Protein AF-A0AAW5JM90-F1 (afdb_monomer_lite)

Foldseek 3Di:
DQDPPVVVVVVLVVVLVVVVVVCVVVVHDPVVSVVVVVVSVVVVVVVNVCVRVDDDQPDPVPPPDPVPGDVCCVVCVVVVDDPPPPPVDDQPPCLVVDPDVVLSVLLVPDDPVLNVLCCCVVPVVDDLVNVCVVVVHDSVVSVVSVVVSVCSSVPD

Radius of gyration: 33.84 Å; chains: 1; bounding box: 68×37×86 Å

Sequence (156 aa):
MAINFGAEYRRFEKEMAKKHELYAQLGMSQEQIDALDEFDKEEFLSDNTYKRHVQSLGIDEDSENPEDLHPLFKKFGDVLSVELKVTFRDRYAWLDEISSPELTKKLLSLAPEDLELLDAYVFGEKTQVELAKKKGISQKNISKKLNRIRRFLAGD

Secondary structure (DSSP, 8-state):
----HHHHHHHHHHHHHHHHHHHHHTT--HHHHHHHHHHHHHHHHHHHHHHHH-------TT---TTSS-HHHHHHHHHH-------S--TTTHHHH---HHHHHHHHTS-HHHHHHHIIIIIS---HHHHHHHHTS-HHHHHHHHHHHHHHHHT-

Structure (mmCIF, N/CA/C/O backbone):
data_AF-A0AAW5JM90-F1
#
_entry.id   AF-A0AAW5JM90-F1
#
loop_
_atom_site.group_PDB
_atom_site.id
_atom_site.type_symbol
_atom_site.label_atom_id
_atom_site.label_alt_id
_atom_site.label_comp_id
_atom_site.label_asym_id
_atom_site.label_entity_id
_atom_site.label_seq_id
_atom_site.pdbx_PDB_ins_code
_atom_site.Cartn_x
_atom_site.Cartn_y
_atom_site.Cartn_z
_atom_site.occupancy
_atom_site.B_iso_or_equiv
_atom_site.auth_seq_id
_atom_site.auth_comp_id
_atom_site.auth_asym_id
_atom_site.auth_atom_id
_atom_site.pdbx_PDB_model_num
ATOM 1 N N . MET A 1 1 ? 13.996 -14.091 -13.201 1.00 56.00 1 MET A N 1
ATOM 2 C CA . MET A 1 1 ? 14.355 -14.624 -14.538 1.00 56.00 1 MET A CA 1
ATOM 3 C C . MET A 1 1 ? 15.568 -13.852 -15.047 1.00 56.00 1 MET A C 1
ATOM 5 O O . MET A 1 1 ? 15.579 -12.641 -14.885 1.00 56.00 1 MET A O 1
ATOM 9 N N . ALA A 1 2 ? 16.611 -14.507 -15.564 1.00 64.25 2 ALA A N 1
ATOM 10 C CA . ALA A 1 2 ? 17.810 -13.810 -16.045 1.00 64.25 2 ALA A CA 1
ATOM 11 C C . ALA A 1 2 ? 17.606 -13.310 -17.486 1.00 64.25 2 ALA A C 1
ATOM 13 O O . ALA A 1 2 ? 17.158 -14.067 -18.345 1.00 64.25 2 ALA A O 1
ATOM 14 N N . ILE A 1 3 ? 17.927 -12.043 -17.751 1.00 71.44 3 ILE A N 1
ATOM 15 C CA . ILE A 1 3 ? 17.760 -11.414 -19.070 1.00 71.44 3 ILE A CA 1
ATOM 16 C C . ILE A 1 3 ? 18.774 -11.989 -20.056 1.00 71.44 3 ILE A C 1
ATOM 18 O O . ILE A 1 3 ? 19.980 -12.012 -19.785 1.00 71.44 3 ILE A O 1
ATOM 22 N N . ASN A 1 4 ? 18.297 -12.401 -21.231 1.00 85.19 4 ASN A N 1
ATOM 23 C CA . ASN A 1 4 ? 19.166 -12.795 -22.333 1.00 85.19 4 ASN A CA 1
ATOM 24 C C . ASN A 1 4 ? 19.661 -11.550 -23.081 1.00 85.19 4 ASN A C 1
ATOM 26 O O . ASN A 1 4 ? 19.050 -11.107 -24.055 1.00 85.19 4 ASN A O 1
ATOM 30 N N . PHE A 1 5 ? 20.796 -11.016 -22.632 1.00 85.56 5 PHE A N 1
ATOM 31 C CA . PHE A 1 5 ? 21.400 -9.807 -23.195 1.00 85.56 5 PHE A CA 1
ATOM 32 C C . PHE A 1 5 ? 21.623 -9.901 -24.709 1.00 85.56 5 PHE A C 1
ATOM 34 O O . PHE A 1 5 ? 21.313 -8.965 -25.432 1.00 85.56 5 PHE A O 1
ATOM 41 N N . GLY A 1 6 ? 22.088 -11.045 -25.221 1.00 88.12 6 GLY A N 1
ATOM 42 C CA . GLY A 1 6 ? 22.329 -11.210 -26.659 1.00 88.12 6 GLY A CA 1
ATOM 43 C C . GLY A 1 6 ? 21.047 -11.227 -27.501 1.00 88.12 6 GLY A C 1
ATOM 44 O O . GLY A 1 6 ? 21.073 -10.908 -28.689 1.00 88.12 6 GLY A O 1
ATOM 45 N N . ALA A 1 7 ? 19.909 -11.611 -26.922 1.00 89.50 7 ALA A N 1
ATOM 46 C CA . ALA A 1 7 ? 18.616 -11.495 -27.591 1.00 89.50 7 ALA A CA 1
ATOM 47 C C . ALA A 1 7 ? 18.080 -10.056 -27.544 1.00 89.50 7 ALA A C 1
ATOM 49 O O . ALA A 1 7 ? 17.563 -9.585 -28.555 1.00 89.50 7 ALA A O 1
ATOM 50 N N . GLU A 1 8 ? 18.223 -9.359 -26.413 1.00 88.69 8 GLU A N 1
ATOM 51 C CA . GLU A 1 8 ? 17.808 -7.954 -26.283 1.00 88.69 8 GLU A CA 1
ATOM 52 C C . GLU A 1 8 ? 18.657 -7.025 -27.152 1.00 88.69 8 GLU A C 1
ATOM 54 O O . GLU A 1 8 ? 18.104 -6.188 -27.858 1.00 88.69 8 GLU A O 1
ATOM 59 N N . TYR A 1 9 ? 19.973 -7.237 -27.203 1.00 91.69 9 TYR A N 1
ATOM 60 C CA . TYR A 1 9 ? 20.882 -6.435 -28.022 1.00 91.69 9 TYR A CA 1
ATOM 61 C C . TYR A 1 9 ? 20.546 -6.533 -29.514 1.00 91.69 9 TYR A C 1
ATOM 63 O O . TYR A 1 9 ? 20.439 -5.522 -30.195 1.00 91.69 9 TYR A O 1
ATOM 71 N N . ARG A 1 10 ? 20.225 -7.736 -30.010 1.00 93.38 10 ARG A N 1
ATOM 72 C CA . ARG A 1 10 ? 19.762 -7.923 -31.398 1.00 93.38 10 ARG A CA 1
ATOM 73 C C . ARG A 1 10 ? 18.433 -7.231 -31.704 1.00 93.38 10 ARG A C 1
ATOM 75 O O . ARG A 1 10 ? 18.137 -6.970 -32.867 1.00 93.38 10 ARG A O 1
ATOM 82 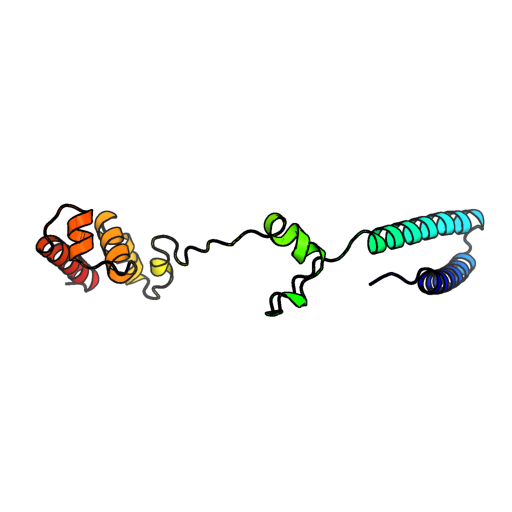N N . ARG A 1 11 ? 17.579 -7.009 -30.701 1.00 92.62 11 ARG A N 1
ATOM 83 C CA . ARG A 1 11 ? 16.346 -6.222 -30.871 1.00 92.62 11 ARG A CA 1
ATOM 84 C C . ARG A 1 11 ? 16.674 -4.734 -30.890 1.00 92.62 11 ARG A C 1
ATOM 86 O O . ARG A 1 11 ? 16.185 -4.043 -31.771 1.00 92.62 11 ARG A O 1
ATOM 93 N N . PHE A 1 12 ? 17.539 -4.291 -29.982 1.00 93.50 12 PHE A N 1
ATOM 94 C CA . PHE A 1 12 ? 18.036 -2.921 -29.923 1.00 93.50 12 PHE A CA 1
ATOM 95 C C . PHE A 1 12 ? 18.704 -2.495 -31.239 1.00 93.50 12 PHE A C 1
ATOM 97 O O . PHE A 1 12 ? 18.297 -1.497 -31.816 1.00 93.50 12 PHE A O 1
ATOM 104 N N . GLU A 1 13 ? 19.615 -3.300 -31.795 1.00 92.94 13 GLU A N 1
ATOM 105 C CA . GLU A 1 13 ? 20.264 -3.020 -33.089 1.00 92.94 13 GLU A CA 1
ATOM 106 C C . GLU A 1 13 ? 19.257 -2.820 -34.233 1.00 92.94 13 GLU A C 1
ATOM 108 O O . GLU A 1 13 ? 19.437 -1.951 -35.083 1.00 92.94 13 GLU A O 1
ATOM 113 N N . LYS A 1 14 ? 18.165 -3.597 -34.252 1.00 94.44 14 LYS A N 1
ATOM 114 C CA . LYS A 1 14 ? 17.103 -3.447 -35.260 1.00 94.44 14 LYS A CA 1
ATOM 115 C C . LYS A 1 14 ? 16.319 -2.151 -35.095 1.00 94.44 14 LYS A C 1
ATOM 117 O O . LYS A 1 14 ? 15.906 -1.575 -36.096 1.00 94.44 14 LYS A O 1
ATOM 122 N N . GLU A 1 15 ? 16.068 -1.725 -33.862 1.00 93.12 15 GLU A N 1
ATOM 123 C CA . GLU A 1 15 ? 15.406 -0.447 -33.589 1.00 93.12 15 GLU A CA 1
ATOM 124 C C . GLU A 1 15 ? 16.325 0.729 -33.946 1.00 93.12 15 GLU A C 1
ATOM 126 O O . GLU A 1 15 ? 15.874 1.662 -34.607 1.00 93.12 15 GLU A O 1
ATOM 131 N N . MET A 1 16 ? 17.621 0.641 -33.623 1.00 93.81 16 MET A N 1
ATOM 132 C CA . MET A 1 16 ? 18.615 1.650 -34.008 1.00 93.81 16 MET A CA 1
ATOM 133 C C . MET A 1 16 ? 18.727 1.799 -35.526 1.00 93.81 16 MET A C 1
ATOM 135 O O . MET A 1 16 ? 18.666 2.916 -36.029 1.00 93.81 16 MET A O 1
ATOM 139 N N . ALA A 1 17 ? 18.767 0.691 -36.274 1.00 93.00 17 ALA A N 1
ATOM 140 C CA . ALA A 1 17 ? 18.800 0.737 -37.737 1.00 93.00 17 ALA A CA 1
ATOM 141 C C . ALA A 1 17 ? 17.587 1.478 -38.335 1.00 93.00 17 ALA A C 1
ATOM 143 O O . ALA A 1 17 ? 17.740 2.292 -39.243 1.00 93.00 17 ALA A O 1
ATOM 144 N N . LYS A 1 18 ? 16.381 1.265 -37.788 1.00 94.50 18 LYS A N 1
ATOM 145 C CA . LYS A 1 18 ? 15.182 2.011 -38.213 1.00 94.50 18 LYS A CA 1
ATOM 146 C C . LYS A 1 18 ? 15.286 3.499 -37.877 1.00 94.50 18 LYS A C 1
ATOM 148 O O . LYS A 1 18 ? 14.889 4.332 -38.689 1.00 94.50 18 LYS A O 1
ATOM 153 N N . LYS A 1 19 ? 15.796 3.848 -36.689 1.00 92.62 19 LYS A N 1
ATOM 154 C CA . LYS A 1 19 ? 16.010 5.250 -36.293 1.00 92.62 19 LYS A CA 1
ATOM 155 C C . LYS A 1 19 ? 17.010 5.936 -37.227 1.00 92.62 19 LYS A C 1
ATOM 157 O O . LYS A 1 19 ? 16.741 7.047 -37.670 1.00 92.62 19 LYS A O 1
ATOM 162 N N . HIS A 1 20 ? 18.099 5.261 -37.601 1.00 92.12 20 HIS A N 1
ATOM 163 C CA . HIS A 1 20 ? 19.091 5.777 -38.555 1.00 92.12 20 HIS A CA 1
ATOM 164 C C . HIS A 1 20 ? 18.487 6.095 -39.914 1.00 92.12 20 HIS A C 1
ATOM 166 O O . HIS A 1 20 ? 18.731 7.172 -40.453 1.00 92.12 20 HIS A O 1
ATOM 172 N N . GLU A 1 21 ? 17.663 5.195 -40.454 1.00 92.44 21 GLU A N 1
ATOM 173 C CA . GLU A 1 21 ? 16.952 5.429 -41.714 1.00 92.44 21 GLU A CA 1
ATOM 174 C C . GLU A 1 21 ? 16.046 6.668 -41.631 1.00 92.44 21 GLU A C 1
ATOM 176 O O . GLU A 1 21 ? 16.008 7.470 -42.567 1.00 92.44 21 GLU A O 1
ATOM 181 N N . LEU A 1 22 ? 15.359 6.868 -40.502 1.00 92.81 22 LEU A N 1
ATOM 182 C CA . LEU A 1 22 ? 14.527 8.051 -40.265 1.00 92.81 22 LEU A CA 1
ATOM 183 C C . LEU A 1 22 ? 15.363 9.332 -40.139 1.00 92.81 22 LEU A C 1
ATOM 185 O O . LEU A 1 22 ? 15.025 10.342 -40.753 1.00 92.81 22 LEU A O 1
ATOM 189 N N . TYR A 1 23 ? 16.465 9.311 -39.390 1.00 91.81 23 TYR A N 1
ATOM 190 C CA . TYR A 1 23 ? 17.345 10.473 -39.226 1.00 91.81 23 TYR A CA 1
ATOM 191 C C . TYR A 1 23 ? 18.015 10.881 -40.540 1.00 91.81 23 TYR A C 1
ATOM 193 O O . TYR A 1 23 ? 18.093 12.073 -40.847 1.00 91.81 23 TYR A O 1
ATOM 201 N N . ALA A 1 24 ? 18.404 9.902 -41.360 1.00 89.81 24 ALA A N 1
ATOM 202 C CA . ALA A 1 24 ? 18.911 10.139 -42.705 1.00 89.81 24 ALA A CA 1
ATOM 203 C C . ALA A 1 24 ? 17.846 10.789 -43.608 1.00 89.81 24 ALA A C 1
ATOM 205 O O . ALA A 1 24 ? 18.149 11.743 -44.323 1.00 89.81 24 ALA A O 1
ATOM 206 N N . GLN A 1 25 ? 16.587 10.336 -43.543 1.00 93.75 25 GLN A N 1
ATOM 207 C CA . GLN A 1 25 ? 15.472 10.960 -44.275 1.00 93.75 25 GLN A CA 1
ATOM 208 C C . GLN A 1 25 ? 15.177 12.392 -43.806 1.00 93.75 25 GLN A C 1
ATOM 210 O O . GLN A 1 25 ? 14.791 13.235 -44.614 1.00 93.75 25 GLN A O 1
ATOM 215 N N . LEU A 1 26 ? 15.376 12.678 -42.518 1.00 93.25 26 LEU A N 1
ATOM 216 C CA . LEU A 1 26 ? 15.217 14.011 -41.931 1.00 93.25 26 LEU A CA 1
ATOM 217 C C . LEU A 1 26 ? 16.412 14.942 -42.203 1.00 93.25 26 LEU A C 1
ATOM 219 O O . LEU A 1 26 ? 16.365 16.110 -41.820 1.00 93.25 26 LEU A O 1
ATOM 223 N N . GLY A 1 27 ? 17.463 14.454 -42.872 1.00 91.62 27 GLY A N 1
ATOM 224 C CA . GLY A 1 27 ? 18.640 15.246 -43.225 1.00 91.62 27 GLY A CA 1
ATOM 225 C C . GLY A 1 27 ? 19.525 15.611 -42.032 1.00 91.62 27 GLY A C 1
ATOM 226 O O . GLY A 1 27 ? 20.214 16.629 -42.085 1.00 91.62 27 GLY A O 1
ATOM 227 N N . MET A 1 28 ? 19.499 14.814 -40.957 1.00 92.25 28 MET A N 1
ATOM 228 C CA . MET A 1 28 ? 20.413 14.990 -39.824 1.00 92.25 28 MET A CA 1
ATOM 229 C C . MET A 1 28 ? 21.864 14.739 -40.246 1.00 92.25 28 MET A C 1
ATOM 231 O O . MET A 1 28 ? 22.140 13.904 -41.110 1.00 92.25 28 MET A O 1
ATOM 235 N N . SER A 1 29 ? 22.803 15.464 -39.634 1.00 92.94 29 SER A N 1
ATOM 236 C CA . SER A 1 29 ? 24.228 15.225 -39.867 1.00 92.94 29 SER A CA 1
ATOM 237 C C . SER A 1 29 ? 24.685 13.935 -39.183 1.00 92.94 29 SER A C 1
ATOM 239 O O . SER A 1 29 ? 24.100 13.500 -38.191 1.00 92.94 29 SER A O 1
ATOM 241 N N . GLN A 1 30 ? 25.773 13.342 -39.680 1.00 88.94 30 GLN A N 1
ATOM 242 C CA . GLN A 1 30 ? 26.336 12.131 -39.078 1.00 88.94 30 GLN A CA 1
ATOM 243 C C . GLN A 1 30 ? 26.719 12.348 -37.607 1.00 88.94 30 GLN A C 1
ATOM 245 O O . GLN A 1 30 ? 26.445 11.495 -36.779 1.00 88.94 30 GLN A O 1
ATOM 250 N N . GLU A 1 31 ? 27.248 13.526 -37.261 1.00 91.81 31 GLU A N 1
ATOM 251 C CA . GLU A 1 31 ? 27.598 13.877 -35.877 1.00 91.81 31 GLU A CA 1
ATOM 252 C C . GLU A 1 31 ? 26.378 13.884 -34.942 1.00 91.81 31 GLU A C 1
ATOM 254 O O . GLU A 1 31 ? 26.483 13.504 -33.779 1.00 91.81 31 GLU A O 1
ATOM 259 N N . GLN A 1 32 ? 25.208 14.300 -35.441 1.00 91.12 32 GLN A N 1
ATOM 260 C CA . GLN A 1 32 ? 23.964 14.271 -34.667 1.00 91.12 32 GLN A CA 1
ATOM 261 C C . GLN A 1 32 ? 23.451 12.842 -34.478 1.00 91.12 32 GLN A C 1
ATOM 263 O O . GLN A 1 32 ? 22.945 12.517 -33.408 1.00 91.12 32 GLN A O 1
ATOM 268 N N . ILE A 1 33 ? 23.589 11.999 -35.504 1.00 90.88 33 ILE A N 1
ATOM 269 C CA . ILE A 1 33 ? 23.206 10.584 -35.445 1.00 90.88 33 ILE A CA 1
ATOM 270 C C . ILE A 1 33 ? 24.120 9.836 -34.469 1.00 90.88 33 ILE A C 1
ATOM 272 O O . ILE A 1 33 ? 23.621 9.154 -33.581 1.00 90.88 33 ILE A O 1
ATOM 276 N N . ASP A 1 34 ? 25.435 10.041 -34.556 1.00 91.75 34 ASP A N 1
ATOM 277 C CA . ASP A 1 34 ? 26.416 9.405 -33.672 1.00 91.75 34 ASP A CA 1
ATOM 278 C C . ASP A 1 34 ? 26.199 9.808 -32.198 1.00 91.75 34 ASP A C 1
ATOM 280 O O . ASP A 1 34 ? 26.279 8.967 -31.302 1.00 91.75 34 ASP A O 1
ATOM 284 N N . ALA A 1 35 ? 25.862 11.078 -31.935 1.00 93.31 35 ALA A N 1
ATOM 285 C CA . ALA A 1 35 ? 25.547 11.549 -30.584 1.00 93.31 35 ALA A CA 1
ATOM 286 C C . ALA A 1 35 ? 24.261 10.918 -30.014 1.00 93.31 35 ALA A C 1
ATOM 288 O O . ALA A 1 35 ? 24.191 10.618 -28.821 1.00 93.31 35 ALA A O 1
ATOM 289 N N . LEU A 1 36 ? 23.240 10.701 -30.852 1.00 93.25 36 LEU A N 1
ATOM 290 C CA . LEU A 1 36 ? 22.012 10.008 -30.447 1.00 93.25 36 LEU A CA 1
ATOM 291 C C . LEU A 1 36 ? 22.252 8.514 -30.214 1.00 93.25 36 LEU A C 1
ATOM 293 O O . LEU A 1 36 ? 21.668 7.944 -29.296 1.00 93.25 36 LEU A O 1
ATOM 297 N N . ASP A 1 37 ? 23.137 7.897 -30.993 1.00 92.56 37 ASP A N 1
ATOM 298 C CA . ASP A 1 37 ? 23.508 6.492 -30.831 1.00 92.56 37 ASP A CA 1
ATOM 299 C C . ASP A 1 37 ? 24.222 6.221 -29.518 1.00 92.56 37 ASP A C 1
ATOM 301 O O . ASP A 1 37 ? 23.957 5.211 -28.859 1.00 92.56 37 ASP A O 1
ATOM 305 N N . GLU A 1 38 ? 25.138 7.111 -29.138 1.00 95.12 38 GLU A N 1
ATOM 306 C CA . GLU A 1 38 ? 25.823 7.032 -27.854 1.00 95.12 38 GLU A CA 1
ATOM 307 C C . GLU A 1 38 ? 24.814 7.122 -26.705 1.00 95.12 38 GLU A C 1
ATOM 309 O O . GLU A 1 38 ? 24.796 6.246 -25.838 1.00 95.12 38 GLU A O 1
ATOM 314 N N . PHE A 1 39 ? 23.903 8.096 -26.767 1.00 95.19 39 PHE A N 1
ATOM 315 C CA . PHE A 1 39 ? 22.840 8.267 -25.780 1.00 95.19 39 PHE A CA 1
ATOM 316 C C . PHE A 1 39 ? 21.909 7.043 -25.682 1.00 95.19 39 PHE A C 1
ATOM 318 O O . PHE A 1 39 ? 21.723 6.490 -24.597 1.00 95.19 39 PHE A O 1
ATOM 325 N N . ASP A 1 40 ? 21.365 6.568 -26.809 1.00 94.25 40 ASP A N 1
ATOM 326 C CA . ASP A 1 40 ? 20.466 5.404 -26.856 1.00 94.25 40 ASP A CA 1
ATOM 327 C C . ASP A 1 40 ? 21.161 4.135 -26.313 1.00 94.25 40 ASP A C 1
ATOM 329 O O . ASP A 1 40 ? 20.542 3.282 -25.666 1.00 94.25 40 ASP A O 1
ATOM 333 N N . LYS A 1 41 ? 22.472 3.992 -26.552 1.00 93.81 41 LYS A N 1
ATOM 334 C CA . LYS A 1 41 ? 23.267 2.867 -26.046 1.00 93.81 41 LYS A CA 1
ATOM 335 C C . LYS A 1 41 ? 23.492 2.951 -24.537 1.00 93.81 41 LYS A C 1
ATOM 337 O O . LYS A 1 41 ? 23.432 1.914 -23.869 1.00 93.81 41 LYS A O 1
ATOM 342 N N . GLU A 1 42 ? 23.759 4.138 -23.998 1.00 95.62 42 GLU A N 1
ATOM 343 C CA . GLU A 1 42 ? 23.871 4.351 -22.552 1.00 95.62 42 GLU A CA 1
ATOM 344 C C . GLU A 1 42 ? 22.559 4.018 -21.837 1.00 95.62 42 GLU A C 1
ATOM 346 O O . GLU A 1 42 ? 22.570 3.266 -20.856 1.00 95.62 42 GLU A O 1
ATOM 351 N N . GLU A 1 43 ? 21.429 4.491 -22.367 1.00 94.88 43 GLU A N 1
ATOM 352 C CA . GLU A 1 43 ? 20.098 4.183 -21.838 1.00 94.88 43 GLU A CA 1
ATOM 353 C C . GLU A 1 43 ? 19.838 2.669 -21.852 1.00 94.88 43 GLU A C 1
ATOM 355 O O . GLU A 1 43 ? 19.507 2.081 -20.820 1.00 94.88 43 GLU A O 1
ATOM 360 N N . PHE A 1 44 ? 20.106 1.995 -22.975 1.00 93.25 44 PHE A N 1
ATOM 361 C CA . PHE A 1 44 ? 19.948 0.543 -23.085 1.00 93.25 44 PHE A CA 1
ATOM 362 C C . PHE A 1 44 ? 20.789 -0.234 -22.057 1.00 93.25 44 PHE A C 1
ATOM 364 O O . PHE A 1 44 ? 20.326 -1.230 -21.484 1.00 93.25 44 PHE A O 1
ATOM 371 N N . LEU A 1 45 ? 22.038 0.177 -21.824 1.00 91.81 45 LEU A N 1
ATOM 372 C CA . LEU A 1 45 ? 22.913 -0.458 -20.834 1.00 91.81 45 LEU A CA 1
ATOM 373 C C . LEU A 1 45 ? 22.428 -0.206 -19.404 1.00 91.81 45 LEU A C 1
ATOM 375 O O . LEU A 1 45 ? 22.444 -1.134 -18.585 1.00 91.81 45 LEU A O 1
ATOM 379 N N . SER A 1 46 ? 21.976 1.014 -19.115 1.00 91.88 46 SER A N 1
ATOM 380 C CA . SER A 1 46 ? 21.390 1.389 -17.828 1.00 91.88 46 SER A CA 1
ATOM 381 C C . SER A 1 46 ? 20.148 0.548 -17.528 1.00 91.88 46 SER A C 1
ATOM 383 O O . SER A 1 46 ? 20.095 -0.128 -16.499 1.00 91.88 46 SER A O 1
ATOM 385 N N . ASP A 1 47 ? 19.215 0.455 -18.473 1.00 89.12 47 ASP A N 1
ATOM 386 C CA . ASP A 1 47 ? 17.989 -0.334 -18.345 1.00 89.12 47 ASP A CA 1
ATOM 387 C C . ASP A 1 47 ? 18.268 -1.819 -18.126 1.00 89.12 47 ASP A C 1
ATOM 389 O O . ASP A 1 47 ? 17.658 -2.470 -17.275 1.00 89.12 47 ASP A O 1
ATOM 393 N N . ASN A 1 48 ? 19.217 -2.389 -18.870 1.00 87.62 48 ASN A N 1
ATOM 394 C CA . ASN A 1 48 ? 19.609 -3.784 -18.676 1.00 87.62 48 ASN A CA 1
ATOM 395 C C . ASN A 1 48 ? 20.246 -4.022 -17.306 1.00 87.62 48 ASN A C 1
ATOM 397 O 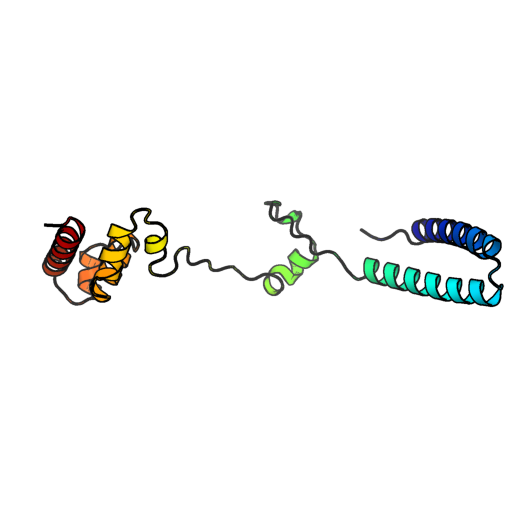O . ASN A 1 48 ? 20.019 -5.069 -16.691 1.00 87.62 48 ASN A O 1
ATOM 401 N N . THR A 1 49 ? 21.040 -3.066 -16.826 1.00 88.62 49 THR A N 1
ATOM 402 C CA . THR A 1 49 ? 21.636 -3.108 -15.488 1.00 88.62 49 THR A CA 1
ATOM 403 C C . THR A 1 49 ? 20.540 -3.046 -14.431 1.00 88.62 49 THR A C 1
ATOM 405 O O . THR A 1 49 ? 20.485 -3.911 -13.556 1.00 88.62 49 THR A O 1
ATOM 408 N N . TYR A 1 50 ? 19.603 -2.107 -14.566 1.00 88.12 50 TYR A N 1
ATOM 409 C CA . TYR A 1 50 ? 18.443 -1.980 -13.694 1.00 88.12 50 TYR A CA 1
ATOM 410 C C . TYR A 1 50 ? 17.643 -3.282 -13.641 1.00 88.12 50 TYR A C 1
ATOM 412 O O . TYR A 1 50 ? 17.500 -3.868 -12.575 1.00 88.12 50 TYR A O 1
ATOM 420 N N . LYS A 1 51 ? 17.213 -3.822 -14.785 1.00 83.12 51 LYS A N 1
ATOM 421 C CA . LYS A 1 51 ? 16.427 -5.065 -14.834 1.00 83.12 51 LYS A CA 1
ATOM 422 C C . LYS A 1 51 ? 17.194 -6.291 -14.300 1.00 83.12 51 LYS A C 1
ATOM 424 O O . LYS A 1 51 ? 16.573 -7.254 -13.854 1.00 83.12 51 LYS A O 1
ATOM 429 N N . ARG A 1 52 ? 18.535 -6.306 -14.358 1.00 82.25 52 ARG A N 1
ATOM 430 C CA . ARG A 1 52 ? 19.360 -7.380 -13.765 1.00 82.25 52 ARG A CA 1
ATOM 431 C C . ARG A 1 52 ? 19.412 -7.308 -12.245 1.00 82.25 52 ARG A C 1
ATOM 433 O O . ARG A 1 52 ? 19.420 -8.354 -11.598 1.00 82.25 52 ARG A O 1
ATOM 440 N N . HIS A 1 53 ? 19.503 -6.101 -11.697 1.00 81.94 53 HIS A N 1
ATOM 441 C CA . HIS A 1 53 ? 19.705 -5.886 -10.265 1.00 81.94 53 HIS A CA 1
ATOM 442 C C . HIS A 1 53 ? 18.406 -5.661 -9.494 1.00 81.94 53 HIS A C 1
ATOM 444 O O . HIS A 1 53 ? 18.357 -5.934 -8.296 1.00 81.94 53 HIS A O 1
ATOM 450 N N . VAL A 1 54 ? 17.351 -5.213 -10.167 1.00 81.75 54 VAL A N 1
ATOM 451 C CA . VAL A 1 54 ? 16.045 -4.965 -9.569 1.00 81.75 54 VAL A CA 1
ATOM 452 C C . VAL A 1 54 ? 15.138 -6.151 -9.840 1.00 81.75 54 VAL A C 1
ATOM 454 O O . VAL A 1 54 ? 14.780 -6.451 -10.978 1.00 81.75 54 VAL A O 1
ATOM 457 N N . GLN A 1 55 ? 14.764 -6.839 -8.767 1.00 71.81 55 GLN A N 1
ATOM 458 C CA . GLN A 1 55 ? 13.759 -7.892 -8.804 1.00 71.81 55 GLN A CA 1
ATOM 459 C C . GLN A 1 55 ?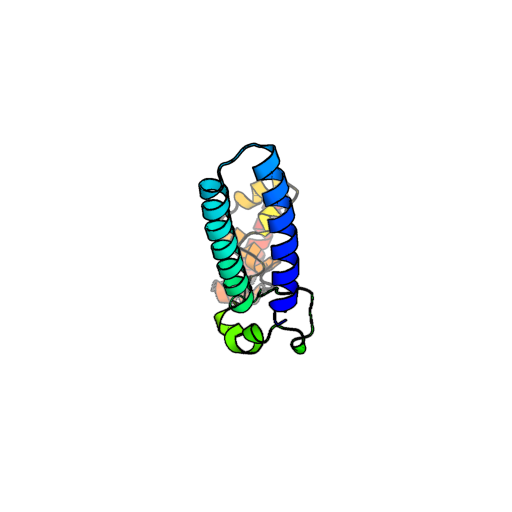 12.441 -7.316 -8.302 1.00 71.81 55 GLN A C 1
ATOM 461 O O . GLN A 1 55 ? 12.392 -6.741 -7.214 1.00 71.81 55 GLN A O 1
ATOM 466 N N . SER A 1 56 ? 11.383 -7.456 -9.103 1.00 71.31 56 SER A N 1
ATOM 467 C CA . SER A 1 56 ? 10.040 -7.089 -8.661 1.00 71.31 56 SER A CA 1
ATOM 468 C C . SER A 1 56 ? 9.653 -7.969 -7.477 1.00 71.31 56 SER A C 1
ATOM 470 O O . SER A 1 56 ? 9.728 -9.195 -7.557 1.00 71.31 56 SER A O 1
ATOM 472 N N . LEU A 1 57 ? 9.229 -7.335 -6.390 1.00 69.19 57 LEU A N 1
ATOM 473 C CA . LEU A 1 57 ? 8.682 -7.993 -5.210 1.00 69.19 57 LEU A CA 1
ATOM 474 C C . LEU A 1 57 ? 7.184 -8.265 -5.385 1.00 69.19 57 LEU A C 1
ATOM 476 O O . LEU A 1 57 ? 6.469 -8.146 -4.405 1.00 69.19 57 LEU A O 1
ATOM 480 N N . GLY A 1 58 ? 6.699 -8.557 -6.601 1.00 63.09 58 GLY A N 1
ATOM 481 C CA . GLY A 1 58 ? 5.280 -8.823 -6.858 1.00 63.09 58 GLY A CA 1
ATOM 482 C C . GLY A 1 58 ? 4.724 -9.781 -5.808 1.00 63.09 58 GLY A C 1
ATOM 483 O O . GLY A 1 58 ? 5.063 -10.963 -5.809 1.00 63.09 58 GLY A O 1
ATOM 484 N N . ILE A 1 59 ? 3.973 -9.229 -4.856 1.00 58.78 59 ILE A N 1
ATOM 485 C CA . ILE A 1 59 ? 3.265 -9.993 -3.843 1.00 58.78 59 ILE A CA 1
ATOM 486 C C . ILE A 1 59 ? 1.986 -10.378 -4.559 1.00 58.78 59 ILE A C 1
ATOM 488 O O . ILE A 1 59 ? 1.098 -9.542 -4.704 1.00 58.78 59 ILE A O 1
ATOM 492 N N . ASP A 1 60 ? 1.919 -11.593 -5.092 1.00 58.00 60 ASP A N 1
ATOM 493 C CA . ASP A 1 60 ? 0.620 -12.147 -5.450 1.00 58.00 60 ASP A CA 1
ATOM 494 C C . ASP A 1 60 ? -0.125 -12.344 -4.125 1.00 58.00 60 ASP A C 1
ATOM 496 O O . ASP A 1 60 ? 0.127 -13.307 -3.401 1.00 58.00 60 ASP A O 1
ATOM 500 N N . GLU A 1 61 ? -0.984 -11.382 -3.768 1.00 54.69 61 GLU A N 1
ATOM 501 C CA . GLU A 1 61 ? -1.809 -11.421 -2.549 1.00 54.69 61 GLU A CA 1
ATOM 502 C C . GLU A 1 61 ? -2.680 -12.692 -2.491 1.00 54.69 61 GLU A C 1
ATOM 504 O O . GLU A 1 61 ? -3.030 -13.144 -1.404 1.00 54.69 61 GLU A O 1
ATOM 509 N N . ASP A 1 62 ? -2.943 -13.315 -3.646 1.00 52.97 62 ASP A N 1
ATOM 510 C CA . ASP A 1 62 ? -3.743 -14.535 -3.805 1.00 52.97 62 ASP A CA 1
ATOM 511 C C . ASP A 1 62 ? -2.927 -15.847 -3.758 1.00 52.97 62 ASP A C 1
ATOM 513 O O . ASP A 1 62 ? -3.489 -16.940 -3.869 1.00 52.97 62 ASP A O 1
ATOM 517 N N . SER A 1 63 ? -1.599 -15.786 -3.609 1.00 56.69 63 SER A N 1
ATOM 518 C CA . SER A 1 63 ? -0.769 -16.991 -3.503 1.00 56.69 63 SER A CA 1
ATOM 519 C C . SER A 1 63 ? -0.766 -17.518 -2.065 1.00 56.69 63 SER A C 1
ATOM 521 O O . SER A 1 63 ? 0.149 -17.244 -1.289 1.00 56.69 63 SER A O 1
ATOM 523 N N . GLU A 1 64 ? -1.758 -18.340 -1.711 1.00 56.47 64 GLU A N 1
ATOM 524 C CA . GLU A 1 64 ? -1.833 -19.035 -0.409 1.00 56.47 64 GLU A CA 1
ATOM 525 C C . GLU A 1 64 ? -0.633 -19.969 -0.138 1.00 56.47 64 GLU A C 1
ATOM 527 O O . GLU A 1 64 ? -0.428 -20.415 0.994 1.00 56.47 64 GLU A O 1
ATOM 532 N N . ASN A 1 65 ? 0.180 -20.272 -1.157 1.00 58.75 65 ASN A N 1
ATOM 533 C CA . ASN A 1 65 ? 1.337 -21.146 -1.036 1.00 58.75 65 ASN A CA 1
ATOM 534 C C . ASN A 1 65 ? 2.639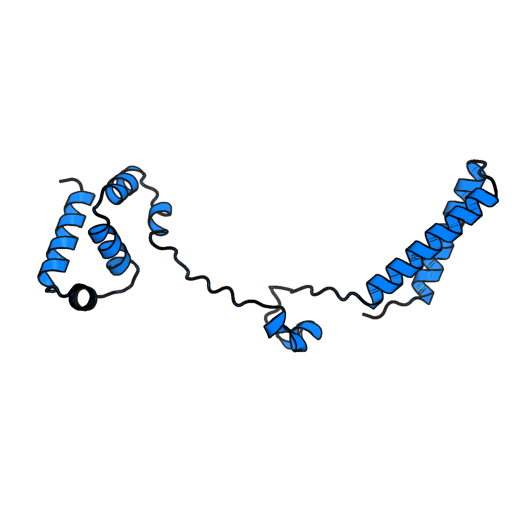 -20.357 -0.757 1.00 58.75 65 ASN A C 1
ATOM 536 O O . ASN A 1 65 ? 3.146 -19.654 -1.636 1.00 58.75 65 ASN A O 1
ATOM 540 N N . PRO A 1 66 ? 3.261 -20.511 0.428 1.00 59.78 66 PRO A N 1
ATOM 541 C CA . PRO A 1 66 ? 4.505 -19.822 0.771 1.00 59.78 66 PRO A CA 1
ATOM 542 C C . PRO A 1 66 ? 5.717 -20.287 -0.057 1.00 59.78 66 PRO A C 1
ATOM 544 O O . PRO A 1 66 ? 6.763 -19.630 -0.048 1.00 59.78 66 PRO A O 1
ATOM 547 N N . GLU A 1 67 ? 5.618 -21.410 -0.780 1.00 60.38 67 GLU A N 1
ATOM 548 C CA . GLU A 1 67 ? 6.677 -21.855 -1.689 1.00 60.38 67 GLU A CA 1
ATOM 549 C C . GLU A 1 67 ? 6.782 -21.012 -2.964 1.00 60.38 67 GLU A C 1
ATOM 551 O O . GLU A 1 67 ? 7.892 -20.895 -3.494 1.00 60.38 67 GLU A O 1
ATOM 556 N N . ASP A 1 68 ? 5.696 -20.361 -3.377 1.00 65.31 68 ASP A N 1
ATOM 557 C CA . ASP A 1 68 ? 5.636 -19.522 -4.579 1.00 65.31 68 ASP A CA 1
ATOM 558 C C . ASP A 1 68 ? 6.108 -18.080 -4.314 1.00 65.31 68 ASP A C 1
ATOM 560 O O . ASP A 1 68 ? 6.385 -17.315 -5.241 1.00 65.31 68 ASP A O 1
ATOM 564 N N . LEU A 1 69 ? 6.318 -17.722 -3.040 1.00 64.38 69 LEU A N 1
ATOM 565 C CA . LEU A 1 69 ? 6.879 -16.432 -2.653 1.00 64.38 69 LEU A CA 1
ATOM 566 C C . LEU A 1 69 ? 8.303 -16.255 -3.189 1.00 64.38 69 LEU A C 1
ATOM 568 O O . LEU A 1 69 ? 9.171 -17.133 -3.086 1.00 64.38 69 LEU A O 1
ATOM 572 N N . HIS A 1 70 ? 8.567 -15.050 -3.693 1.00 73.44 70 HIS A N 1
ATOM 573 C CA . HIS A 1 70 ? 9.868 -14.664 -4.216 1.00 73.44 70 HIS A CA 1
ATOM 574 C C . HIS A 1 70 ? 10.995 -14.948 -3.191 1.00 73.44 70 HIS A C 1
ATOM 576 O O . HIS A 1 70 ? 10.827 -14.671 -1.999 1.00 73.44 70 HIS A O 1
ATOM 582 N N . PRO A 1 71 ? 12.184 -15.440 -3.601 1.00 77.00 71 PRO A N 1
ATOM 583 C CA . PRO A 1 71 ? 13.263 -15.809 -2.674 1.00 77.00 71 PRO A CA 1
ATOM 584 C C . PRO A 1 71 ? 13.704 -14.689 -1.719 1.00 77.00 71 PRO A C 1
ATOM 586 O O . PRO A 1 71 ? 14.197 -14.971 -0.627 1.00 77.00 71 PRO A O 1
ATOM 589 N N . LEU A 1 72 ? 13.529 -13.424 -2.121 1.00 78.12 72 LEU A N 1
ATOM 590 C CA . LEU A 1 72 ? 13.759 -12.268 -1.247 1.00 78.12 72 LEU A CA 1
ATOM 591 C C . LEU A 1 72 ? 12.754 -12.207 -0.089 1.00 78.12 72 LEU A C 1
ATOM 593 O O . LEU A 1 72 ? 13.183 -11.963 1.033 1.00 78.12 72 LEU A O 1
ATOM 597 N N . PHE A 1 73 ? 11.469 -12.502 -0.317 1.00 75.00 73 PHE A N 1
ATOM 598 C CA . PHE A 1 73 ? 10.478 -12.602 0.761 1.00 75.00 73 PHE A CA 1
ATOM 599 C C . PHE A 1 73 ? 10.794 -13.747 1.716 1.00 75.00 73 PHE A C 1
ATOM 601 O O . PHE A 1 73 ? 10.711 -13.568 2.923 1.00 75.00 73 PHE A O 1
ATOM 608 N N . LYS A 1 74 ? 11.263 -14.894 1.214 1.00 77.12 74 LYS A N 1
ATOM 609 C CA . LYS A 1 74 ? 11.668 -16.006 2.093 1.00 77.12 74 LYS A CA 1
ATOM 610 C C . LYS A 1 74 ? 12.822 -15.641 3.038 1.00 77.12 74 LYS A C 1
ATOM 612 O O . LYS A 1 74 ? 12.924 -16.214 4.115 1.00 77.12 74 LYS A O 1
ATOM 617 N N . LYS A 1 75 ? 13.710 -14.720 2.641 1.00 83.56 75 LYS A N 1
ATOM 618 C CA . LYS A 1 75 ? 14.877 -14.307 3.447 1.00 83.56 75 LYS A CA 1
ATOM 619 C C . LYS A 1 75 ? 14.642 -13.060 4.292 1.00 83.56 75 LYS A C 1
ATOM 621 O O . LYS A 1 75 ? 15.206 -12.956 5.374 1.00 83.56 75 LYS A O 1
ATOM 626 N N . PHE A 1 76 ? 13.878 -12.106 3.772 1.00 84.06 76 PHE A N 1
ATOM 627 C CA . PHE A 1 76 ? 13.710 -10.774 4.354 1.00 84.06 76 PHE A CA 1
ATOM 628 C C . PHE A 1 76 ? 12.244 -10.430 4.621 1.00 84.06 76 PHE A C 1
ATOM 630 O O . PHE A 1 76 ? 11.942 -9.270 4.877 1.00 84.06 76 PHE A O 1
ATOM 637 N N . GLY A 1 77 ? 11.336 -11.407 4.566 1.00 79.38 77 GLY A N 1
ATOM 638 C CA . GLY A 1 77 ? 9.898 -11.207 4.751 1.00 79.38 77 GLY A CA 1
ATOM 639 C C . GLY A 1 77 ? 9.577 -10.461 6.038 1.00 79.38 77 GLY A C 1
ATOM 640 O O . GLY A 1 77 ? 8.871 -9.465 5.984 1.00 79.38 77 GLY A O 1
ATOM 641 N N . ASP A 1 78 ? 10.190 -10.835 7.159 1.00 80.75 78 ASP A N 1
ATOM 642 C CA . ASP A 1 78 ? 9.968 -10.176 8.455 1.00 80.75 78 ASP A CA 1
ATOM 643 C C . ASP A 1 78 ? 10.390 -8.695 8.474 1.00 80.75 78 ASP A C 1
ATOM 645 O O . ASP A 1 78 ? 9.848 -7.903 9.237 1.00 80.75 78 ASP A O 1
ATOM 649 N N . VAL A 1 79 ? 11.371 -8.310 7.650 1.00 85.31 79 VAL A N 1
ATOM 650 C CA . VAL A 1 79 ? 11.860 -6.921 7.544 1.00 85.31 79 VAL A CA 1
ATOM 651 C C . VAL A 1 79 ? 11.058 -6.129 6.508 1.00 85.31 79 VAL A C 1
ATOM 653 O O . VAL A 1 79 ? 10.878 -4.923 6.652 1.00 85.31 79 VAL A O 1
ATOM 656 N N . LEU A 1 80 ? 10.610 -6.799 5.445 1.00 77.62 80 LEU A N 1
ATOM 657 C CA . LEU A 1 80 ? 9.882 -6.206 4.322 1.00 77.62 80 LEU A CA 1
ATOM 658 C C . LEU A 1 80 ? 8.361 -6.201 4.521 1.00 77.62 80 LEU A C 1
ATOM 660 O O . LEU A 1 80 ? 7.658 -5.569 3.736 1.00 77.62 80 LEU A O 1
ATOM 664 N N . SER A 1 81 ? 7.850 -6.898 5.535 1.00 74.75 81 SER A N 1
ATOM 665 C CA . SER A 1 81 ? 6.431 -6.942 5.880 1.00 74.75 81 SER A CA 1
ATOM 666 C C . SER A 1 81 ? 6.182 -6.311 7.243 1.00 74.75 81 SER A C 1
ATOM 668 O O . SER A 1 81 ? 7.030 -6.315 8.135 1.00 74.75 81 SER A O 1
ATOM 670 N N . VAL A 1 82 ? 4.988 -5.752 7.399 1.00 76.75 82 VAL A N 1
ATOM 671 C CA . VAL A 1 82 ? 4.463 -5.331 8.691 1.00 76.75 82 VAL A CA 1
ATOM 672 C C . VAL A 1 82 ? 3.135 -6.036 8.891 1.00 76.75 82 VAL A C 1
ATOM 674 O O . VAL A 1 82 ? 2.279 -6.030 8.007 1.00 76.75 82 VAL A O 1
ATOM 677 N N . GLU A 1 83 ? 2.960 -6.661 10.051 1.00 71.56 83 GLU A N 1
ATOM 678 C CA . GLU A 1 83 ? 1.661 -7.199 10.427 1.00 71.56 83 GLU A CA 1
ATOM 679 C C . GLU A 1 83 ? 0.697 -6.025 10.611 1.00 71.56 83 GLU A C 1
ATOM 681 O O . GLU A 1 83 ? 0.839 -5.214 11.535 1.00 71.56 83 GLU A O 1
ATOM 686 N N . LEU A 1 84 ? -0.290 -5.923 9.722 1.00 67.88 84 LEU A N 1
ATOM 687 C CA . LEU A 1 84 ? -1.375 -4.978 9.897 1.00 67.88 84 LEU A CA 1
ATOM 688 C C . LEU A 1 84 ? -2.233 -5.471 11.064 1.00 67.88 84 LEU A C 1
ATOM 690 O O . LEU A 1 84 ? -3.131 -6.294 10.903 1.00 67.88 84 LEU A O 1
ATOM 694 N N . LYS A 1 85 ? -1.958 -4.952 12.262 1.00 62.78 85 LYS A N 1
ATOM 695 C CA . LYS A 1 85 ? -2.830 -5.123 13.426 1.00 62.78 85 LYS A CA 1
ATOM 696 C C . LYS A 1 85 ? -4.073 -4.273 13.226 1.00 62.78 85 LYS A C 1
ATOM 698 O O . LYS A 1 85 ? -4.235 -3.232 13.858 1.00 62.78 85 LYS A O 1
ATOM 703 N N . VAL A 1 86 ? -4.948 -4.714 12.326 1.00 56.31 86 VAL A N 1
ATOM 704 C CA . VAL A 1 86 ? -6.307 -4.199 12.254 1.00 56.31 86 VAL A CA 1
ATOM 705 C C . VAL A 1 86 ? -6.979 -4.654 13.541 1.00 56.31 86 VAL A C 1
ATOM 707 O O . VAL A 1 86 ? -7.469 -5.775 13.662 1.00 56.31 86 VAL A O 1
ATOM 710 N N . THR A 1 87 ? -6.993 -3.792 14.553 1.00 58.41 87 THR A N 1
ATOM 711 C CA . THR A 1 87 ? -8.075 -3.862 15.524 1.00 58.41 87 THR A CA 1
ATOM 712 C C . THR A 1 87 ? -9.320 -3.610 14.694 1.00 58.41 87 THR A C 1
ATOM 714 O O . THR A 1 87 ? -9.529 -2.479 14.273 1.00 58.41 87 THR A O 1
ATOM 717 N N . PHE A 1 88 ? -10.087 -4.661 14.383 1.00 55.09 88 PHE A N 1
ATOM 718 C CA . PHE A 1 88 ? -11.251 -4.669 13.475 1.00 55.09 88 PHE A CA 1
ATOM 719 C C . PHE A 1 88 ? -12.343 -3.642 13.800 1.00 55.09 88 PHE A C 1
ATOM 721 O O . PHE A 1 88 ? -13.411 -3.639 13.195 1.00 55.09 88 PHE A O 1
ATOM 728 N N . ARG A 1 89 ? -12.109 -2.778 14.781 1.00 58.03 89 ARG A N 1
ATOM 729 C CA . ARG A 1 89 ? -13.039 -1.775 15.214 1.00 58.03 89 ARG A CA 1
ATOM 730 C C . ARG A 1 89 ? -12.318 -0.632 15.906 1.00 58.03 89 ARG A C 1
ATOM 732 O O . ARG A 1 89 ? -11.814 -0.790 17.021 1.00 58.03 89 ARG A O 1
ATOM 739 N N . ASP A 1 90 ? -12.339 0.533 15.276 1.00 65.69 90 ASP A N 1
ATOM 740 C CA . ASP A 1 90 ? -12.118 1.773 16.003 1.00 65.69 90 ASP A CA 1
ATOM 741 C C . ASP A 1 90 ? -13.241 1.967 17.028 1.00 65.69 90 ASP A C 1
ATOM 743 O O . ASP A 1 90 ? -14.395 1.579 16.811 1.00 65.69 90 ASP A O 1
ATOM 747 N N . ARG A 1 91 ? -12.905 2.543 18.189 1.00 69.12 91 ARG A N 1
ATOM 748 C CA . ARG A 1 91 ? -13.900 2.846 19.228 1.00 69.12 91 ARG A CA 1
ATOM 749 C C . ARG A 1 91 ? -15.039 3.639 18.595 1.00 69.12 91 ARG A C 1
ATOM 751 O O . ARG A 1 91 ? -14.796 4.694 18.020 1.00 69.12 91 ARG A O 1
ATOM 758 N N . TYR A 1 92 ? -16.262 3.133 18.742 1.00 73.31 92 TYR A N 1
ATOM 759 C CA . TYR A 1 92 ? -17.479 3.741 18.200 1.00 73.31 92 TYR A CA 1
ATOM 760 C C . TYR A 1 92 ? -17.669 3.686 16.675 1.00 73.31 92 TYR A C 1
ATOM 762 O O . TYR A 1 92 ? -18.617 4.297 16.195 1.00 73.31 92 TYR A O 1
ATOM 770 N N . ALA A 1 93 ? -16.882 2.903 15.924 1.00 75.75 93 ALA A N 1
ATOM 771 C CA . ALA A 1 93 ? -17.040 2.754 14.464 1.00 75.75 93 ALA A CA 1
ATOM 772 C C . ALA A 1 93 ? -18.464 2.339 14.028 1.00 75.75 93 ALA A C 1
ATOM 774 O O . ALA A 1 93 ? -18.954 2.721 12.973 1.00 75.75 93 ALA A O 1
ATOM 775 N N . TRP A 1 94 ? -19.187 1.628 14.891 1.00 82.00 94 TRP A N 1
ATOM 776 C CA . TRP A 1 94 ? -20.581 1.250 14.654 1.00 82.00 94 TRP A CA 1
ATOM 777 C C . TRP A 1 94 ? -21.579 2.398 14.646 1.00 82.00 94 TRP A C 1
ATOM 779 O O . TRP A 1 94 ? -22.708 2.198 14.211 1.00 82.00 94 TRP A O 1
ATOM 789 N N . LEU A 1 95 ? -21.214 3.578 15.153 1.00 81.12 95 LEU A N 1
ATOM 790 C CA . LEU A 1 95 ? -22.069 4.754 15.025 1.00 81.12 95 LEU A CA 1
ATOM 791 C C . LEU A 1 95 ? -22.236 5.147 13.553 1.00 81.12 95 LEU A C 1
ATOM 793 O O . LEU A 1 95 ? -23.321 5.593 13.178 1.00 81.12 95 LEU A O 1
ATOM 797 N N . ASP A 1 96 ? -21.204 4.920 12.737 1.00 75.88 96 ASP A N 1
ATOM 798 C CA . ASP A 1 96 ? -21.205 5.213 11.302 1.00 75.88 96 ASP A CA 1
ATOM 799 C C . ASP A 1 96 ? -21.946 4.136 10.490 1.00 75.88 96 ASP A C 1
ATOM 801 O O . ASP A 1 96 ? -22.456 4.410 9.405 1.00 75.88 96 ASP A O 1
ATOM 805 N N . GLU A 1 97 ? -22.081 2.923 11.036 1.00 80.19 97 GLU A N 1
ATOM 806 C CA . GLU A 1 97 ? -22.848 1.824 10.429 1.00 80.19 97 GLU A CA 1
ATOM 807 C C . GLU A 1 97 ? -24.373 1.971 10.619 1.00 80.19 97 GLU A C 1
ATOM 809 O O . GLU A 1 97 ? -25.163 1.300 9.948 1.00 80.19 97 GLU A O 1
ATOM 814 N N . ILE A 1 98 ? -24.829 2.846 11.525 1.00 83.06 98 ILE A N 1
ATOM 815 C CA . ILE A 1 98 ? -26.260 3.040 11.794 1.00 83.06 98 ILE A CA 1
ATOM 816 C C . ILE A 1 98 ? -26.907 3.870 10.681 1.00 83.06 98 ILE A C 1
ATOM 818 O O . ILE A 1 98 ? -26.662 5.065 10.543 1.00 83.06 98 ILE A O 1
ATOM 822 N N . SER A 1 99 ? -27.845 3.263 9.949 1.00 83.19 99 SER A N 1
ATOM 823 C CA . SER A 1 99 ? -28.557 3.930 8.847 1.00 83.19 99 SER A CA 1
ATOM 824 C C . SER A 1 99 ? -29.565 4.999 9.289 1.00 83.19 99 SER A C 1
ATOM 826 O O . SER A 1 99 ? -29.986 5.812 8.470 1.00 83.19 99 SER A O 1
ATOM 828 N N . SER A 1 100 ? -30.001 4.998 10.556 1.00 84.38 100 SER A N 1
ATOM 829 C CA . SER A 1 100 ? -30.979 5.968 11.066 1.00 84.38 100 SER A CA 1
ATOM 830 C C . SER A 1 100 ? -30.282 7.207 11.646 1.00 84.38 100 SER A C 1
ATOM 832 O O . SER A 1 100 ? -29.751 7.139 12.759 1.00 84.38 100 SER A O 1
ATOM 834 N N . PRO A 1 101 ? -30.334 8.370 10.968 1.00 80.44 101 PRO A N 1
ATOM 835 C CA . PRO A 1 101 ? -29.654 9.577 11.436 1.00 80.44 101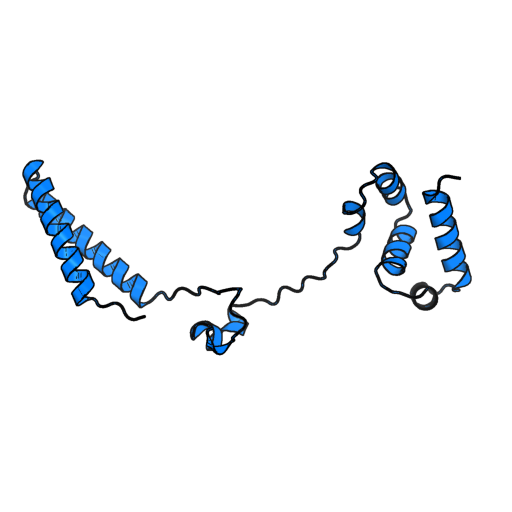 PRO A CA 1
ATOM 836 C C . PRO A 1 101 ? -30.244 10.120 12.746 1.00 80.44 101 PRO A C 1
ATOM 838 O O . PRO A 1 101 ? -29.547 10.778 13.517 1.00 80.44 101 PRO A O 1
ATOM 841 N N . GLU A 1 102 ? -31.521 9.851 13.026 1.00 83.25 102 GLU A N 1
ATOM 842 C CA . GLU A 1 102 ? -32.170 10.232 14.285 1.00 83.25 102 GLU A CA 1
ATOM 843 C C . GLU A 1 102 ? -31.610 9.440 15.469 1.00 83.25 102 GLU A C 1
ATOM 845 O O . GLU A 1 102 ? -31.348 10.008 16.532 1.00 83.25 102 GLU A O 1
ATOM 850 N N . LEU A 1 103 ? -31.375 8.138 15.273 1.00 83.62 103 LEU A N 1
ATOM 851 C CA . LEU A 1 103 ? -30.783 7.273 16.286 1.00 83.62 103 LEU A CA 1
ATOM 852 C C . LEU A 1 103 ? -29.323 7.655 16.541 1.00 83.62 103 LEU A C 1
ATOM 854 O O . LEU A 1 103 ? -28.929 7.784 17.699 1.00 83.62 103 LEU A O 1
ATOM 858 N N . THR A 1 104 ? -28.547 7.917 15.486 1.00 83.44 104 THR A N 1
ATOM 859 C CA . THR A 1 104 ? -27.150 8.357 15.607 1.00 83.44 104 THR A CA 1
ATOM 860 C C . THR A 1 104 ? -27.050 9.687 16.351 1.00 83.44 104 THR A C 1
ATOM 862 O O . THR A 1 104 ? -26.243 9.813 17.268 1.00 83.44 104 THR A O 1
ATOM 865 N N . LYS A 1 105 ? -27.927 10.661 16.067 1.00 83.12 105 LYS A N 1
ATOM 866 C CA . LYS A 1 105 ? -27.981 11.924 16.828 1.00 83.12 105 LYS A CA 1
ATOM 867 C C . LYS A 1 105 ? -28.314 11.706 18.307 1.00 83.12 105 LYS A C 1
ATOM 869 O O . LYS A 1 105 ? -27.670 12.310 19.163 1.00 83.12 105 LYS A O 1
ATOM 874 N N . LYS A 1 106 ? -29.280 10.834 18.627 1.00 84.94 106 LYS A N 1
ATOM 875 C CA . LYS A 1 106 ? -29.601 10.481 20.023 1.00 84.94 106 LYS A CA 1
ATOM 876 C C . LYS A 1 106 ? -28.419 9.804 20.718 1.00 84.94 106 LYS A C 1
ATOM 878 O O . LYS A 1 106 ? -28.115 10.148 21.857 1.00 84.94 106 LYS A O 1
ATOM 883 N N . LEU A 1 107 ? -27.723 8.897 20.037 1.00 85.56 107 LEU A N 1
ATOM 884 C CA . LEU A 1 107 ? -26.524 8.242 20.561 1.00 85.56 107 LEU A CA 1
ATOM 885 C C . LEU A 1 107 ? -25.384 9.235 20.795 1.00 85.56 107 LEU A C 1
ATOM 887 O O . LEU A 1 107 ? -24.774 9.198 21.853 1.00 85.56 107 LEU A O 1
ATOM 891 N N . LEU A 1 108 ? -25.152 10.182 19.886 1.00 83.06 108 LEU A N 1
ATOM 892 C CA . LEU A 1 108 ? -24.156 11.242 20.076 1.00 83.06 108 LEU A CA 1
ATOM 893 C C . LEU A 1 108 ? -24.517 12.212 21.214 1.00 83.06 108 LEU A C 1
ATOM 895 O O . LEU A 1 108 ? -23.631 12.847 21.778 1.00 83.06 108 LEU A O 1
ATOM 899 N N . SER A 1 109 ? -25.800 12.321 21.575 1.00 85.69 109 SER A N 1
ATOM 900 C CA . SER A 1 109 ? -26.257 13.142 22.706 1.00 85.69 109 SER A CA 1
ATOM 901 C C . SER A 1 109 ? -26.128 12.462 24.078 1.00 85.69 109 SER A C 1
ATOM 903 O O . SER A 1 109 ? -26.360 13.107 25.103 1.00 85.69 109 SER A O 1
ATOM 905 N N . LEU A 1 110 ? -25.783 11.167 24.125 1.00 85.69 110 LEU A N 1
ATOM 906 C CA . LEU A 1 110 ? -25.573 10.444 25.382 1.00 85.69 110 LEU A CA 1
ATOM 907 C C . LEU A 1 110 ? -24.314 10.919 26.114 1.00 85.69 110 LEU A C 1
ATOM 909 O O . LEU A 1 110 ? -23.354 11.408 25.521 1.00 85.69 110 LEU A O 1
ATOM 913 N N . ALA A 1 111 ? -24.280 10.680 27.427 1.00 86.62 111 ALA A N 1
ATOM 914 C CA . ALA A 1 111 ? -23.055 10.845 28.193 1.00 86.62 111 ALA A CA 1
ATOM 915 C C . ALA A 1 111 ? -21.966 9.879 27.677 1.00 86.62 111 ALA A C 1
ATOM 917 O O . ALA A 1 111 ? -22.266 8.709 27.413 1.00 86.62 111 ALA A O 1
ATOM 918 N N . PRO A 1 112 ? -20.691 10.307 27.609 1.00 81.75 112 PRO A N 1
ATOM 919 C CA . PRO A 1 112 ? -19.602 9.464 27.110 1.00 81.75 112 PRO A CA 1
ATOM 920 C C . PRO A 1 112 ? -19.443 8.166 27.918 1.00 81.75 112 PRO A C 1
ATOM 922 O O . PRO A 1 112 ? -19.118 7.125 27.357 1.00 81.75 112 PRO A O 1
ATOM 925 N N . GLU A 1 113 ? -19.756 8.186 29.219 1.00 84.56 113 GLU A N 1
ATOM 926 C CA . GLU A 1 113 ? -19.754 6.986 30.068 1.00 84.56 113 GLU A CA 1
ATOM 927 C C . GLU A 1 113 ? -20.801 5.934 29.678 1.00 84.56 113 GLU A C 1
ATOM 929 O O . GLU A 1 113 ? -20.589 4.737 29.914 1.00 84.56 113 GLU A O 1
ATOM 934 N N . ASP A 1 114 ? -21.950 6.387 29.173 1.00 85.00 114 ASP A N 1
ATOM 935 C CA . ASP A 1 114 ? -23.074 5.545 28.767 1.00 85.00 114 ASP A CA 1
ATOM 936 C C . ASP A 1 114 ? -22.832 4.987 27.358 1.00 85.00 114 ASP A C 1
ATOM 938 O O . ASP A 1 114 ? -23.156 3.831 27.087 1.00 85.00 114 ASP A O 1
ATOM 942 N N . LEU A 1 115 ? -22.179 5.769 26.495 1.00 85.00 115 LEU A N 1
ATOM 943 C CA . LEU A 1 115 ? -21.748 5.344 25.166 1.00 85.00 115 LEU A CA 1
ATOM 944 C C . LEU A 1 115 ? -20.615 4.304 25.250 1.00 85.00 115 LEU A C 1
ATOM 946 O O . LEU A 1 115 ? -20.701 3.260 24.609 1.00 85.00 115 LEU A O 1
ATOM 950 N N . GLU A 1 116 ? -19.626 4.500 26.131 1.00 85.56 116 GLU A N 1
ATOM 951 C CA . GLU A 1 116 ? -18.599 3.484 26.425 1.00 85.56 116 GLU A CA 1
ATOM 952 C C . GLU A 1 116 ? -19.216 2.210 27.029 1.00 85.56 116 GLU A C 1
ATOM 954 O O . GLU A 1 116 ? -18.771 1.096 26.751 1.00 85.56 116 GLU A O 1
ATOM 959 N N . LEU A 1 117 ? -20.256 2.350 27.863 1.00 86.62 117 LEU A N 1
ATOM 960 C CA . LEU A 1 117 ? -20.968 1.200 28.421 1.00 86.62 117 LEU A CA 1
ATOM 961 C C . LEU A 1 117 ? -21.683 0.398 27.326 1.00 86.62 117 LEU A C 1
ATOM 963 O O . LEU A 1 117 ? -21.635 -0.829 27.370 1.00 86.62 117 LEU A O 1
ATOM 967 N N . LEU A 1 118 ? -22.327 1.071 26.368 1.00 85.56 118 LEU A N 1
ATOM 968 C CA . LEU A 1 118 ? -22.962 0.434 25.213 1.00 85.56 118 LEU A CA 1
ATOM 969 C C . LEU A 1 118 ? -21.938 -0.257 24.314 1.00 85.56 118 LEU A C 1
ATOM 971 O O . LEU A 1 118 ? -22.127 -1.424 23.985 1.00 85.56 118 LEU A O 1
ATOM 975 N N . ASP A 1 119 ? -20.852 0.433 23.972 1.00 85.44 119 ASP A N 1
ATOM 976 C CA . ASP A 1 119 ? -19.766 -0.111 23.154 1.00 85.44 119 ASP A CA 1
ATOM 977 C C . ASP A 1 119 ? -19.195 -1.389 23.792 1.00 85.44 119 ASP A C 1
ATOM 979 O O . ASP A 1 119 ? -19.155 -2.455 23.179 1.00 85.44 119 ASP A O 1
ATOM 983 N N . ALA A 1 120 ? -18.888 -1.335 25.089 1.00 83.69 120 ALA A N 1
ATOM 984 C CA . ALA A 1 120 ? -18.344 -2.473 25.815 1.00 83.69 120 ALA A CA 1
ATOM 985 C C . ALA A 1 120 ? -19.347 -3.625 26.021 1.00 83.69 120 ALA A C 1
ATOM 987 O O . ALA A 1 120 ? -18.918 -4.776 26.101 1.00 83.69 120 ALA A O 1
ATOM 988 N N . TYR A 1 121 ? -20.648 -3.335 26.139 1.00 82.75 121 TYR A N 1
ATOM 989 C CA . TYR A 1 121 ? -21.691 -4.339 26.380 1.00 82.75 121 TYR A CA 1
ATOM 990 C C . TYR A 1 121 ? -22.174 -5.029 25.101 1.00 82.75 121 TYR A C 1
ATOM 992 O O . TYR A 1 121 ? -22.314 -6.246 25.082 1.00 82.75 121 TYR A O 1
ATOM 1000 N N . VAL A 1 122 ? -22.452 -4.258 24.049 1.00 79.56 122 VAL A N 1
ATOM 1001 C CA . VAL A 1 122 ? -23.021 -4.773 22.795 1.00 79.56 122 VAL A CA 1
ATOM 1002 C C . VAL A 1 122 ? -21.933 -5.369 21.909 1.00 79.56 122 VAL A C 1
ATOM 1004 O O . VAL A 1 122 ? -22.178 -6.351 21.217 1.00 79.56 122 VAL A O 1
ATOM 1007 N N . PHE A 1 123 ? -20.731 -4.795 21.948 1.00 74.50 123 PHE A N 1
ATOM 1008 C CA . PHE A 1 123 ? -19.692 -5.091 20.966 1.00 74.50 123 PHE A CA 1
ATOM 1009 C C . PHE A 1 123 ? -18.366 -5.545 21.562 1.00 74.50 123 PHE A C 1
ATOM 1011 O O . PHE A 1 123 ? -17.585 -6.200 20.884 1.00 74.50 123 PHE A O 1
ATOM 1018 N N . GLY A 1 124 ? -18.118 -5.246 22.836 1.00 72.44 124 GLY A N 1
ATOM 1019 C CA . GLY A 1 124 ? -16.980 -5.790 23.573 1.00 72.44 124 GLY A CA 1
ATOM 1020 C C . GLY A 1 124 ? -17.202 -7.196 24.139 1.00 72.44 124 GLY A C 1
ATOM 1021 O O . GLY A 1 124 ? -16.348 -7.640 24.901 1.00 72.44 124 GLY A O 1
ATOM 1022 N N . GLU A 1 125 ? -18.346 -7.836 23.855 1.00 70.81 125 GLU A N 1
ATOM 1023 C CA . GLU A 1 125 ? -18.797 -9.131 24.410 1.00 70.81 125 GLU A CA 1
ATOM 1024 C C . GLU A 1 125 ? -18.764 -9.223 25.949 1.00 70.81 125 GLU A C 1
ATOM 1026 O O . GLU A 1 125 ? -18.860 -10.304 26.531 1.00 70.81 125 GLU A O 1
ATOM 1031 N N . LYS A 1 126 ? -18.655 -8.090 26.654 1.00 76.56 126 LYS A N 1
ATOM 1032 C CA . LYS A 1 126 ? -18.510 -8.101 28.111 1.00 76.56 126 LYS A CA 1
ATOM 1033 C C . LYS A 1 126 ? -19.845 -8.362 28.767 1.00 76.56 126 LYS A C 1
ATOM 1035 O O . LYS A 1 126 ? -20.834 -7.655 28.554 1.00 76.56 126 LYS A O 1
ATOM 1040 N N . THR A 1 127 ? -19.846 -9.313 29.686 1.00 80.94 127 THR A N 1
ATOM 1041 C CA . THR A 1 127 ? -21.014 -9.557 30.524 1.00 80.94 127 THR A CA 1
ATOM 1042 C C . THR A 1 127 ? -21.244 -8.386 31.485 1.00 80.94 127 THR A C 1
ATOM 1044 O O . THR A 1 127 ? -20.322 -7.677 31.902 1.00 80.94 127 THR A O 1
ATOM 1047 N N . GLN A 1 128 ? -22.493 -8.193 31.925 1.00 79.62 128 GLN A N 1
ATOM 1048 C CA . GLN A 1 128 ? -22.823 -7.147 32.907 1.00 79.62 128 GLN A CA 1
ATOM 1049 C C . GLN A 1 128 ? -22.049 -7.317 34.231 1.00 79.62 128 GLN A C 1
ATOM 1051 O O . GLN A 1 128 ? -21.859 -6.347 34.963 1.00 79.62 128 GLN A O 1
ATOM 1056 N N . VAL A 1 129 ? -21.592 -8.538 34.534 1.00 78.81 129 VAL A N 1
ATOM 1057 C CA . VAL A 1 129 ? -20.781 -8.870 35.714 1.00 78.81 129 VAL A CA 1
ATOM 1058 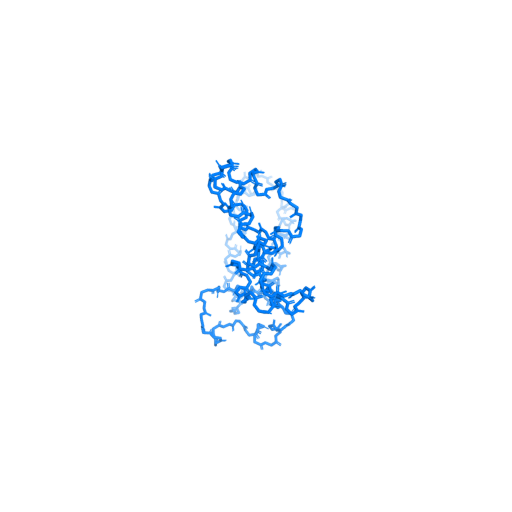C C . VAL A 1 129 ? -19.335 -8.389 35.556 1.00 78.81 129 VAL A C 1
ATOM 1060 O O . VAL A 1 129 ? -18.761 -7.848 36.499 1.00 78.81 129 VAL A O 1
ATOM 1063 N N . GLU A 1 130 ? -18.744 -8.529 34.372 1.00 83.38 130 GLU A N 1
ATOM 1064 C CA . GLU A 1 130 ? -17.388 -8.038 34.089 1.00 83.38 130 GLU A CA 1
ATOM 1065 C C . GLU A 1 130 ? -17.346 -6.515 34.015 1.00 83.38 130 GLU A C 1
ATOM 1067 O O . GLU A 1 130 ? -16.441 -5.890 34.569 1.00 83.38 130 GLU A O 1
ATOM 1072 N N . LEU A 1 131 ? -18.370 -5.899 33.420 1.00 81.75 131 LEU A N 1
ATOM 1073 C CA . LEU A 1 131 ? -18.532 -4.446 33.433 1.00 81.75 131 LEU A CA 1
ATOM 1074 C C . LEU A 1 131 ? -18.706 -3.915 34.865 1.00 81.75 131 LEU A C 1
ATOM 1076 O O . LEU A 1 131 ? -18.161 -2.862 35.200 1.00 81.75 131 LEU A O 1
ATOM 1080 N N . ALA A 1 132 ? -19.413 -4.662 35.722 1.00 83.25 132 ALA A N 1
ATOM 1081 C CA . ALA A 1 132 ? -19.596 -4.346 37.142 1.00 83.25 132 ALA A CA 1
ATOM 1082 C C . ALA A 1 132 ? -18.264 -4.352 37.885 1.00 83.25 132 ALA A C 1
ATOM 1084 O O . ALA A 1 132 ? -17.930 -3.376 38.557 1.00 83.25 132 ALA A O 1
ATOM 1085 N N . LYS A 1 133 ? -17.470 -5.410 37.692 1.00 84.44 133 LYS A N 1
ATOM 1086 C CA . LYS A 1 133 ? -16.123 -5.513 38.261 1.00 84.44 133 LYS A CA 1
ATOM 1087 C C . LYS A 1 133 ? -15.209 -4.393 37.761 1.00 84.44 133 LYS A C 1
ATOM 1089 O O . LYS A 1 133 ? -14.552 -3.761 38.579 1.00 84.44 133 LYS A O 1
ATOM 1094 N N . LYS A 1 134 ? -15.215 -4.091 36.455 1.00 83.31 134 LYS A N 1
ATOM 1095 C CA . LYS A 1 134 ? -14.375 -3.036 35.859 1.00 83.31 134 LYS A CA 1
ATOM 1096 C C . LYS A 1 134 ? -14.720 -1.642 36.393 1.00 83.31 134 LYS A C 1
ATOM 1098 O O . LYS A 1 134 ? -13.816 -0.854 36.641 1.00 83.31 134 LYS A O 1
ATOM 1103 N N . LYS A 1 135 ? -16.010 -1.329 36.566 1.00 80.06 135 LYS A N 1
ATOM 1104 C CA . LYS A 1 135 ? -16.456 -0.021 37.081 1.00 80.06 135 LYS A CA 1
ATOM 1105 C C . LYS A 1 135 ? -16.507 0.051 38.618 1.00 80.06 135 LYS A C 1
ATOM 1107 O O . LYS A 1 135 ? -16.730 1.133 39.147 1.00 80.06 135 LYS A O 1
ATOM 1112 N N . GLY A 1 136 ? -16.325 -1.063 39.334 1.00 82.06 136 GLY A N 1
ATOM 1113 C CA . GLY A 1 136 ? -16.443 -1.123 40.798 1.00 82.06 136 GLY A CA 1
ATOM 1114 C C . GLY A 1 136 ? -17.882 -0.965 41.313 1.00 82.06 136 GLY A C 1
ATOM 1115 O O . GLY A 1 136 ? -18.095 -0.501 42.430 1.00 82.06 136 GLY A O 1
ATOM 1116 N N . ILE A 1 137 ? -18.887 -1.311 40.502 1.00 85.06 137 ILE A N 1
ATOM 1117 C CA . ILE A 1 137 ? -20.313 -1.099 40.802 1.00 85.06 137 ILE A CA 1
ATOM 1118 C C . ILE A 1 137 ? -21.053 -2.443 40.766 1.00 85.06 137 ILE A C 1
ATOM 1120 O O . ILE A 1 137 ? -20.649 -3.366 40.071 1.00 85.06 137 ILE A O 1
ATOM 1124 N N . SER A 1 138 ? -22.173 -2.574 41.484 1.00 86.81 138 SER A N 1
ATOM 1125 C CA . SER A 1 138 ? -23.042 -3.754 41.384 1.00 86.81 138 SER A CA 1
ATOM 1126 C C . SER A 1 138 ? -23.622 -3.958 39.974 1.00 86.81 138 SER A C 1
ATOM 1128 O O . SER A 1 138 ? -23.983 -3.003 39.278 1.00 86.81 138 SER A O 1
ATOM 1130 N N . GLN A 1 139 ? -23.814 -5.222 39.582 1.00 87.00 139 GLN A N 1
ATOM 1131 C CA . GLN A 1 139 ? -24.453 -5.593 38.310 1.00 87.00 139 GLN A CA 1
ATOM 1132 C C . GLN A 1 139 ? -25.855 -4.975 38.160 1.00 87.00 139 GLN A C 1
ATOM 1134 O O . GLN A 1 139 ? -26.223 -4.525 37.074 1.00 87.00 139 GLN A O 1
ATOM 1139 N N . LYS A 1 140 ? -26.608 -4.849 39.263 1.00 86.25 140 LYS A N 1
ATOM 1140 C CA . LYS A 1 140 ? -27.933 -4.210 39.270 1.00 86.25 140 LYS A CA 1
ATOM 1141 C C . LYS A 1 140 ? -27.882 -2.757 38.792 1.00 86.25 140 LYS A C 1
ATOM 1143 O O . LYS A 1 140 ? -28.791 -2.314 38.096 1.00 86.25 140 LYS A O 1
ATOM 1148 N N . ASN A 1 141 ? -26.830 -2.012 39.130 1.00 84.75 141 ASN A N 1
ATOM 1149 C CA . ASN A 1 141 ? -26.685 -0.625 38.685 1.00 84.75 141 ASN A CA 1
ATOM 1150 C C . ASN A 1 141 ? -26.360 -0.530 37.192 1.00 84.75 141 ASN A C 1
ATOM 1152 O O . ASN A 1 141 ? -26.850 0.382 36.532 1.00 84.75 141 ASN A O 1
ATOM 1156 N N . ILE A 1 142 ? -25.606 -1.482 36.639 1.00 85.31 142 ILE A N 1
ATOM 1157 C CA . ILE A 1 142 ? -25.357 -1.552 35.191 1.00 85.31 142 ILE A CA 1
ATOM 1158 C C . ILE A 1 142 ? -26.640 -1.878 34.440 1.00 85.31 142 ILE A C 1
ATOM 1160 O O . ILE A 1 142 ? -26.962 -1.198 33.472 1.00 85.31 142 ILE A O 1
ATOM 1164 N N . SER A 1 143 ? -27.422 -2.837 34.936 1.00 86.25 143 SER A N 1
ATOM 1165 C CA . SER A 1 143 ? -28.747 -3.131 34.388 1.00 86.25 143 SER A CA 1
ATOM 1166 C C . SER A 1 143 ? -29.663 -1.898 34.426 1.00 86.25 143 SER A C 1
ATOM 1168 O O . SER A 1 143 ? -30.322 -1.581 33.437 1.00 86.25 143 SER A O 1
ATOM 1170 N N . LYS A 1 144 ? -29.659 -1.126 35.525 1.00 87.69 144 LYS A N 1
ATOM 1171 C CA . LYS A 1 144 ? -30.394 0.151 35.606 1.00 87.69 144 LYS A CA 1
ATOM 1172 C C . LYS A 1 144 ? -29.905 1.180 34.581 1.00 87.69 144 LYS A C 1
ATOM 1174 O O . LYS A 1 144 ? -30.744 1.807 33.938 1.00 87.69 144 LYS A O 1
ATOM 1179 N N . LYS A 1 145 ? -28.586 1.345 34.410 1.00 86.88 145 LYS A N 1
ATOM 1180 C CA . LYS A 1 145 ? -28.007 2.257 33.407 1.00 86.88 145 LYS A CA 1
ATOM 1181 C C . LYS A 1 145 ? -28.403 1.848 31.983 1.00 86.88 145 LYS A C 1
ATOM 1183 O O . LYS A 1 145 ? -28.933 2.676 31.253 1.00 86.88 145 LYS A O 1
ATOM 1188 N N . LEU A 1 146 ? -28.271 0.568 31.627 1.00 86.38 146 LEU A N 1
ATOM 1189 C CA . LEU A 1 146 ? -28.686 0.047 30.317 1.00 86.38 146 LEU A CA 1
ATOM 1190 C C . LEU A 1 146 ? -30.186 0.240 30.061 1.00 86.38 146 LEU A C 1
ATOM 1192 O O . LEU A 1 146 ? -30.578 0.653 28.975 1.00 86.38 146 LEU A O 1
ATOM 1196 N N . ASN A 1 147 ? -31.034 0.013 31.067 1.00 87.19 147 ASN A N 1
ATOM 1197 C CA . ASN A 1 147 ? -32.472 0.248 30.940 1.00 87.19 147 ASN A CA 1
ATOM 1198 C C . ASN A 1 147 ? -32.816 1.734 30.765 1.00 87.19 147 ASN A C 1
ATOM 1200 O O . ASN A 1 147 ? -33.721 2.058 29.999 1.00 87.19 147 ASN A O 1
ATOM 1204 N N . ARG A 1 148 ? -32.099 2.643 31.439 1.00 88.69 148 ARG A N 1
ATOM 1205 C CA . ARG A 1 148 ? -32.248 4.092 31.233 1.00 88.69 148 ARG A CA 1
ATOM 1206 C C . ARG A 1 148 ? -31.888 4.479 29.798 1.00 88.69 148 ARG A C 1
ATOM 1208 O O . ARG A 1 148 ? -32.661 5.181 29.157 1.00 88.69 148 ARG A O 1
ATOM 1215 N N . ILE A 1 149 ? -30.753 3.988 29.302 1.00 87.25 149 ILE A N 1
ATOM 1216 C CA . ILE A 1 149 ? -30.293 4.219 27.928 1.00 87.25 149 ILE A CA 1
ATOM 1217 C C . ILE A 1 149 ? -31.314 3.676 26.924 1.00 87.25 149 ILE A C 1
ATOM 1219 O O . ILE A 1 149 ? -31.711 4.381 26.003 1.00 87.25 149 ILE A O 1
ATOM 1223 N N . ARG A 1 150 ? -31.817 2.456 27.142 1.00 87.06 150 ARG A N 1
ATOM 1224 C CA . ARG A 1 150 ? -32.838 1.841 26.287 1.00 87.06 150 ARG A CA 1
ATOM 1225 C C . ARG A 1 150 ? -34.103 2.694 26.185 1.00 87.06 150 ARG A C 1
ATOM 1227 O O . ARG A 1 150 ? -34.605 2.862 25.082 1.00 87.06 150 ARG A O 1
ATOM 1234 N N . ARG A 1 151 ? -34.609 3.236 27.300 1.00 86.88 151 ARG A N 1
ATOM 1235 C CA . ARG A 1 151 ? -35.790 4.125 27.289 1.00 86.88 151 ARG A CA 1
ATOM 1236 C C . ARG A 1 151 ? -35.522 5.418 26.524 1.00 86.88 151 ARG A C 1
ATOM 1238 O O . ARG A 1 151 ? -36.323 5.805 25.686 1.00 86.88 151 ARG A O 1
ATOM 1245 N N . PHE A 1 152 ? -34.359 6.026 26.751 1.00 85.31 152 PHE A N 1
ATOM 1246 C CA . PHE A 1 152 ? -33.953 7.244 26.050 1.00 85.31 152 PHE A CA 1
ATOM 1247 C C . PHE A 1 152 ? -33.861 7.044 24.527 1.00 85.31 152 PHE A C 1
ATOM 1249 O O . PHE A 1 152 ? -34.273 7.904 23.751 1.00 85.31 152 PHE A O 1
ATOM 1256 N N . LEU A 1 153 ? -33.359 5.886 24.089 1.00 83.12 153 LEU A N 1
ATOM 1257 C CA . LEU A 1 153 ? -33.290 5.539 22.669 1.00 83.12 153 LEU A CA 1
ATOM 1258 C C . LEU A 1 153 ? -34.668 5.180 22.085 1.00 83.12 153 LEU A C 1
ATOM 1260 O O . LEU A 1 153 ? -34.944 5.558 20.948 1.00 83.12 153 LEU A O 1
ATOM 1264 N N . ALA A 1 154 ? -35.534 4.511 22.858 1.00 78.88 154 ALA A N 1
ATOM 1265 C CA . ALA A 1 154 ? -36.885 4.117 22.445 1.00 78.88 154 ALA A CA 1
ATOM 1266 C C . ALA A 1 154 ? -37.863 5.299 22.300 1.00 78.88 154 ALA A C 1
ATOM 1268 O O . ALA A 1 154 ? -38.802 5.196 21.519 1.00 78.88 154 ALA A O 1
ATOM 1269 N N . GLY A 1 155 ? -37.603 6.433 22.961 1.00 66.81 155 GLY A N 1
ATOM 1270 C CA . GLY A 1 155 ? -38.408 7.646 22.805 1.00 66.81 155 GLY A CA 1
ATOM 1271 C C . GLY A 1 155 ? -39.733 7.630 23.571 1.00 66.81 155 GLY A C 1
ATOM 1272 O O . GLY A 1 155 ? -40.745 8.001 22.987 1.00 66.81 155 GLY A O 1
ATOM 1273 N N . ASP A 1 156 ? -39.693 7.239 24.850 1.00 42.00 156 ASP A N 1
ATOM 1274 C CA . ASP A 1 156 ? -40.731 7.568 25.846 1.00 42.00 156 ASP A CA 1
ATOM 1275 C C . ASP A 1 156 ? -40.299 8.769 26.704 1.00 42.00 156 ASP A C 1
ATOM 1277 O O . ASP A 1 156 ? -39.134 8.762 27.182 1.00 42.00 156 ASP A O 1
#

pLDDT: mean 81.32, std 11.19, range [42.0, 95.62]

InterPro domains:
  IPR013324 RNA polymerase sigma factor, region 3/4-like [SSF88659] (96-153)

Organism: NCBI:txid1673721